Protein AF-A0A7C5Q406-F1 (afdb_monomer)

Mean predicted aligned error: 6.88 Å

Sequence (99 aa):
MSDPSPQRYRFFDQHPEIADFRADIIEGLSAAEPYISPKYFYDETGSLLFEDICNSEEYYPTRTEVGIIRDNIDDIADILGKDCLLIEPGSGDSYKVRL

pLDDT: mean 88.88, std 11.97, range [40.06, 98.25]

Foldseek 3Di:
DDDPDPPPDDDDDPVPPDDDQVVQQVVQCPDPHHDHDCVVCDDPVSLVVVVVLLVDPVNCPNVVVLVVCVVCVVVVDVVQDPPHDDDDDPCRVVPSVVD

Solvent-accessible surface area (backbone atoms only — not comparable to full-atom values): 6555 Å² total; per-residue (Å²): 138,82,81,78,76,73,82,89,69,81,90,80,84,82,73,72,82,76,84,52,66,68,60,54,48,53,54,24,62,68,39,98,71,65,49,75,71,72,81,73,50,59,47,78,67,39,42,54,50,47,54,52,45,45,67,38,86,85,41,44,65,56,56,50,51,54,47,55,46,67,77,41,43,66,64,51,46,67,72,61,46,83,93,59,88,84,83,69,88,84,51,83,88,47,63,79,80,73,111

Radius of gyration: 19.69 Å; Cα contacts (8 Å, |Δi|>4): 29; chains: 1; bounding box: 58×38×45 Å

Secondary structure (DSSP, 8-state):
---------------PPPP-HHHHHHHHHHSSS----GGGG-SHHHHHHHHHHHHSSS-HHHHHHHHHHHHHHHHHHHHH-TT-----TT-TT-TGGG-

Structure (mmCIF, N/CA/C/O backbone):
data_AF-A0A7C5Q406-F1
#
_entry.id   AF-A0A7C5Q406-F1
#
loop_
_atom_site.group_PDB
_atom_site.id
_atom_site.type_symbol
_atom_site.label_atom_id
_atom_site.label_alt_id
_atom_site.label_comp_id
_atom_site.label_asym_id
_atom_site.label_entity_id
_atom_site.label_seq_id
_atom_site.pdbx_PDB_ins_code
_atom_site.Cartn_x
_atom_site.Cartn_y
_atom_site.Cartn_z
_atom_site.occupancy
_atom_site.B_iso_or_equiv
_atom_site.auth_seq_id
_atom_site.auth_comp_id
_atom_site.auth_asym_id
_atom_site.auth_atom_id
_atom_site.pdbx_PDB_model_num
ATOM 1 N N . MET A 1 1 ? -38.716 19.785 8.107 1.00 40.06 1 MET A N 1
ATOM 2 C CA . MET A 1 1 ? -37.606 20.740 8.293 1.00 40.06 1 MET A CA 1
ATOM 3 C C . MET A 1 1 ? -36.329 19.924 8.337 1.00 40.06 1 MET A C 1
ATOM 5 O O . MET A 1 1 ? -36.023 19.349 9.368 1.00 4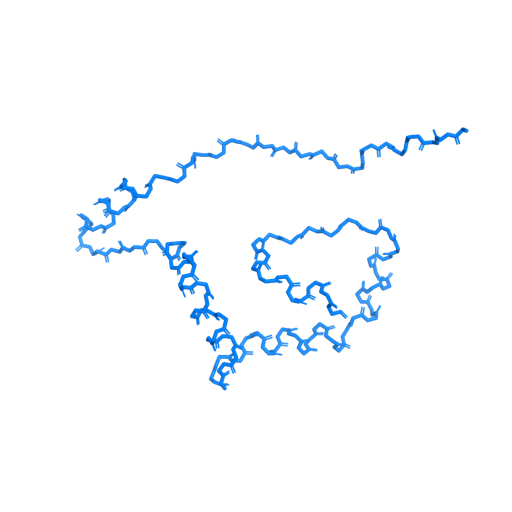0.06 1 MET A O 1
ATOM 9 N N . SER A 1 2 ? -35.689 19.745 7.186 1.00 47.00 2 SER A N 1
ATOM 10 C CA . SER A 1 2 ? -34.398 19.071 7.039 1.00 47.00 2 SER A CA 1
ATOM 11 C C . SER A 1 2 ? -33.320 20.145 7.079 1.00 47.00 2 SER A C 1
ATOM 13 O O . SER A 1 2 ? -33.278 20.989 6.186 1.00 47.00 2 SER A O 1
ATOM 15 N N . ASP A 1 3 ? -32.522 20.150 8.138 1.00 46.81 3 ASP A N 1
ATOM 16 C CA . ASP A 1 3 ? -31.330 20.985 8.249 1.00 46.81 3 ASP A CA 1
ATOM 17 C C . ASP A 1 3 ? -30.295 20.501 7.213 1.00 46.81 3 ASP A C 1
ATOM 19 O O . ASP A 1 3 ? -29.898 19.333 7.271 1.00 46.81 3 ASP A O 1
ATOM 23 N N . PRO A 1 4 ? -29.906 21.309 6.208 1.00 53.19 4 PRO A N 1
ATOM 24 C CA . PRO A 1 4 ? -28.832 20.943 5.306 1.00 53.19 4 PRO A CA 1
ATOM 25 C C . PRO A 1 4 ? -27.528 21.209 6.052 1.00 53.19 4 PRO A C 1
ATOM 27 O O . PRO A 1 4 ? -27.060 22.346 6.123 1.00 53.19 4 PRO A O 1
ATOM 30 N N . SER A 1 5 ? -26.945 20.164 6.636 1.00 60.91 5 SER A N 1
ATOM 31 C CA . SER A 1 5 ? -25.613 20.269 7.221 1.00 60.91 5 SER A CA 1
ATOM 32 C C . SER A 1 5 ? -24.651 20.880 6.184 1.00 60.91 5 SER A C 1
ATOM 34 O O . SER A 1 5 ? -24.620 20.438 5.030 1.00 60.91 5 SER A O 1
ATOM 36 N N . PRO A 1 6 ? -23.889 21.933 6.537 1.00 58.53 6 PRO A N 1
ATOM 37 C CA . PRO A 1 6 ? 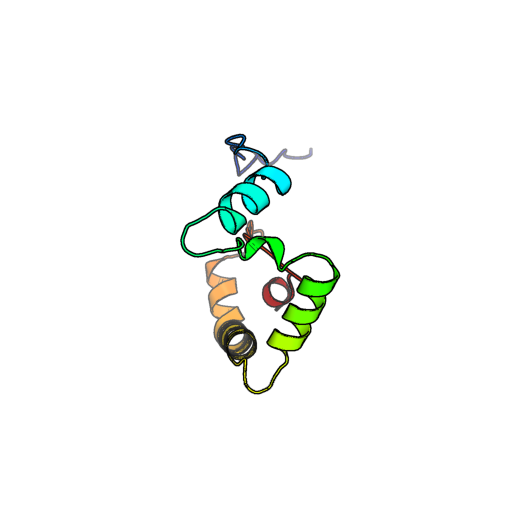-22.965 22.554 5.599 1.00 58.53 6 PRO A CA 1
ATOM 38 C C . PRO A 1 6 ? -21.905 21.529 5.187 1.00 58.53 6 PRO A C 1
ATOM 40 O O . PRO A 1 6 ? -21.421 20.769 6.029 1.00 58.53 6 PRO A O 1
ATOM 43 N N . GLN A 1 7 ? -21.541 21.506 3.900 1.00 64.62 7 GLN A N 1
ATOM 44 C CA . GLN A 1 7 ? -20.441 20.685 3.381 1.00 64.62 7 GLN A CA 1
ATOM 45 C C . GLN A 1 7 ? -19.186 20.921 4.239 1.00 64.62 7 GLN A C 1
ATOM 47 O O . GLN A 1 7 ? -18.545 21.966 4.153 1.00 64.62 7 GLN A O 1
ATOM 52 N N . ARG A 1 8 ? -18.861 19.952 5.107 1.00 75.06 8 ARG A N 1
ATOM 53 C CA . ARG A 1 8 ? -17.756 20.026 6.084 1.00 75.06 8 ARG A CA 1
ATOM 54 C C . ARG A 1 8 ? -16.369 19.880 5.455 1.00 75.06 8 ARG A C 1
ATOM 56 O O . ARG A 1 8 ? -15.371 20.027 6.149 1.00 75.06 8 ARG A O 1
ATOM 63 N N . TYR A 1 9 ? -16.300 19.585 4.164 1.00 77.19 9 TYR A N 1
ATOM 64 C CA . TYR A 1 9 ? -15.062 19.359 3.437 1.00 77.19 9 TYR A CA 1
ATOM 65 C C . TYR A 1 9 ? -15.149 19.980 2.046 1.00 77.19 9 TYR A C 1
ATOM 67 O O . TYR A 1 9 ? -16.220 20.066 1.443 1.00 77.19 9 TYR A O 1
ATOM 75 N N . ARG A 1 10 ? -13.995 20.404 1.530 1.00 83.56 10 ARG A N 1
ATOM 76 C CA . ARG A 1 10 ? -13.837 20.880 0.159 1.00 83.56 10 ARG A CA 1
ATOM 77 C C . ARG A 1 10 ? -12.789 20.014 -0.517 1.00 83.56 10 ARG A C 1
ATOM 79 O O . ARG A 1 10 ? -11.634 20.017 -0.107 1.00 83.56 10 ARG A O 1
ATOM 86 N N . PHE A 1 11 ? -13.209 19.267 -1.531 1.00 81.25 11 PHE A N 1
ATOM 87 C CA . PHE A 1 11 ? -12.294 18.504 -2.366 1.00 81.25 11 PHE A CA 1
ATOM 88 C C . PHE A 1 11 ? -11.649 19.444 -3.386 1.00 81.25 11 PHE A C 1
ATOM 90 O O . PHE A 1 11 ? -12.348 20.173 -4.095 1.00 81.25 11 PHE A O 1
ATOM 97 N N . PHE A 1 12 ? -10.321 19.456 -3.423 1.00 85.19 12 PHE A N 1
ATOM 98 C CA . PHE A 1 12 ? -9.546 20.192 -4.411 1.00 85.19 12 PHE A CA 1
ATOM 99 C C . PHE A 1 12 ? -8.864 19.181 -5.321 1.00 85.19 12 PHE A C 1
ATOM 101 O O . PHE A 1 12 ? -7.832 18.622 -4.961 1.00 85.19 12 PHE A O 1
ATOM 108 N N . ASP A 1 13 ? -9.449 18.955 -6.493 1.00 81.81 13 ASP A N 1
ATOM 109 C CA . ASP A 1 13 ? -8.796 18.170 -7.531 1.00 81.81 13 ASP A CA 1
ATOM 110 C C . ASP A 1 13 ? -7.747 19.039 -8.231 1.00 81.81 13 ASP A C 1
ATOM 112 O O . ASP A 1 13 ? -8.080 19.986 -8.952 1.00 81.81 13 ASP A O 1
ATOM 116 N N . GLN A 1 14 ? -6.470 18.747 -7.991 1.00 85.25 14 GLN A N 1
ATOM 117 C CA . GLN A 1 14 ? -5.366 19.461 -8.631 1.00 85.25 14 GLN A CA 1
ATOM 118 C C . GLN A 1 14 ? -5.144 19.041 -10.090 1.00 85.25 14 GLN A C 1
ATOM 120 O O . GLN A 1 14 ? -4.232 19.573 -10.715 1.00 85.25 14 GLN A O 1
ATOM 125 N N . HIS A 1 15 ? -5.980 18.146 -10.634 1.00 75.88 15 HIS A N 1
ATOM 126 C CA . HIS A 1 15 ? -5.859 17.601 -11.985 1.00 75.88 15 HIS A CA 1
ATOM 127 C C . HIS A 1 15 ? -4.424 17.129 -12.262 1.00 75.88 15 HIS A C 1
ATOM 129 O O . HIS A 1 15 ? -3.780 17.637 -13.185 1.00 75.88 15 HIS A O 1
ATOM 135 N N . PRO A 1 16 ? -3.881 16.210 -11.436 1.00 79.12 16 PRO A N 1
ATOM 136 C CA . PRO A 1 16 ? -2.566 15.651 -11.709 1.00 79.12 16 PRO A CA 1
ATOM 137 C C . PRO A 1 16 ? -2.565 15.019 -13.104 1.00 79.12 16 PRO A C 1
ATOM 139 O O . PRO A 1 16 ? -3.599 14.529 -13.569 1.00 79.12 16 PRO A O 1
ATOM 142 N N . GLU A 1 17 ? -1.412 15.030 -13.776 1.00 77.56 17 GLU A N 1
ATOM 143 C CA . GLU A 1 17 ? -1.296 14.340 -15.059 1.00 77.56 17 GLU A CA 1
ATOM 144 C C . GLU A 1 17 ? -1.713 12.876 -14.892 1.00 77.56 17 GLU A C 1
ATOM 146 O O . GLU A 1 17 ? -1.255 12.169 -13.989 1.00 77.56 17 GLU A O 1
ATOM 151 N N . ILE A 1 18 ? -2.634 12.439 -15.751 1.00 76.88 18 ILE A N 1
ATOM 152 C CA . ILE A 1 18 ? -3.069 11.048 -15.789 1.00 76.88 18 ILE A CA 1
ATOM 153 C C . ILE A 1 18 ? -1.849 10.222 -16.187 1.00 76.88 18 ILE A C 1
ATOM 155 O O . ILE A 1 18 ? -1.207 10.522 -17.191 1.00 76.88 18 ILE A O 1
ATOM 159 N N . ALA A 1 19 ? -1.535 9.194 -15.399 1.00 80.44 19 ALA A N 1
ATOM 160 C CA . ALA A 1 19 ? -0.396 8.329 -15.672 1.00 80.44 19 ALA A CA 1
ATOM 161 C C . ALA A 1 19 ? -0.470 7.763 -17.102 1.00 80.44 19 ALA A C 1
ATOM 163 O O . ALA A 1 19 ? -1.455 7.116 -17.466 1.00 80.44 19 ALA A O 1
ATOM 164 N N . ASP A 1 20 ? 0.582 7.977 -17.894 1.00 91.56 20 ASP A N 1
ATOM 165 C CA . ASP A 1 20 ? 0.737 7.370 -19.214 1.00 91.56 20 ASP A CA 1
ATOM 166 C C . ASP A 1 20 ? 1.614 6.124 -19.084 1.00 91.56 20 ASP A C 1
ATOM 168 O O . ASP A 1 20 ? 2.844 6.186 -19.100 1.00 91.56 20 ASP A O 1
ATOM 172 N N . PHE A 1 21 ? 0.959 4.967 -18.973 1.00 92.00 21 PHE A N 1
ATOM 173 C CA . PHE A 1 21 ? 1.640 3.677 -18.869 1.00 92.00 21 PHE A CA 1
ATOM 174 C C . PHE A 1 21 ? 2.661 3.462 -19.989 1.00 92.00 21 PHE A C 1
ATOM 176 O O . PHE A 1 21 ? 3.756 2.962 -19.745 1.00 92.00 21 PHE A O 1
ATOM 183 N N . ARG A 1 22 ? 2.336 3.846 -21.228 1.00 95.00 22 ARG A N 1
ATOM 184 C CA . ARG A 1 22 ? 3.230 3.609 -22.362 1.00 95.00 22 ARG A CA 1
ATOM 185 C C . ARG A 1 22 ? 4.465 4.496 -22.267 1.00 95.00 22 ARG A C 1
ATOM 187 O O . ARG A 1 22 ?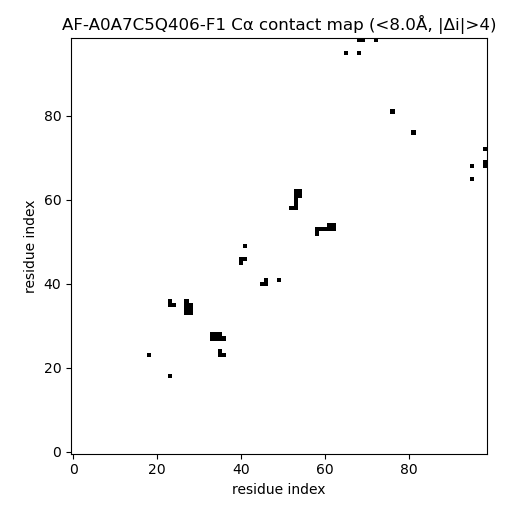 5.563 4.000 -22.518 1.00 95.00 22 ARG A O 1
ATOM 194 N N . ALA A 1 23 ? 4.288 5.777 -21.950 1.00 95.44 23 ALA A N 1
ATOM 195 C CA . ALA A 1 23 ? 5.405 6.700 -21.781 1.00 95.44 23 ALA A CA 1
ATOM 196 C C . ALA A 1 23 ? 6.319 6.251 -20.633 1.00 95.44 23 ALA A C 1
ATOM 198 O O . ALA A 1 23 ? 7.516 6.086 -20.860 1.00 95.44 23 ALA A O 1
ATOM 199 N N . ASP A 1 24 ? 5.745 5.933 -19.468 1.00 95.44 24 ASP A N 1
ATOM 200 C CA . ASP A 1 24 ? 6.489 5.489 -18.284 1.00 95.44 24 ASP A CA 1
ATOM 201 C C . ASP A 1 24 ? 7.309 4.216 -18.555 1.00 95.44 24 ASP A C 1
ATOM 203 O O . ASP A 1 24 ? 8.454 4.099 -18.118 1.00 95.44 24 ASP A O 1
ATOM 207 N N . ILE A 1 25 ? 6.741 3.248 -19.286 1.00 96.62 25 ILE A N 1
ATOM 208 C CA . ILE A 1 25 ? 7.440 2.004 -19.637 1.00 96.62 25 ILE A CA 1
ATOM 209 C C . ILE A 1 25 ? 8.554 2.258 -20.654 1.00 96.62 25 ILE A C 1
ATOM 211 O O . ILE A 1 25 ? 9.641 1.700 -20.515 1.00 96.62 25 ILE A O 1
ATOM 215 N N . ILE A 1 26 ? 8.317 3.092 -21.672 1.00 97.62 26 ILE A N 1
ATOM 216 C CA . ILE A 1 26 ? 9.360 3.439 -22.646 1.00 97.62 26 ILE A CA 1
ATOM 217 C C . ILE A 1 26 ? 10.514 4.155 -21.944 1.00 97.62 26 ILE A C 1
ATOM 219 O O . ILE A 1 26 ? 11.665 3.797 -22.181 1.00 97.62 26 ILE A O 1
ATOM 223 N N . GLU A 1 27 ? 10.219 5.127 -21.082 1.00 96.81 27 GLU A N 1
ATOM 224 C CA . GLU A 1 27 ? 11.219 5.856 -20.301 1.00 96.81 27 GLU A CA 1
ATOM 225 C C . GLU A 1 27 ? 12.025 4.905 -19.409 1.00 96.81 27 GLU A C 1
ATOM 227 O O . GLU A 1 27 ? 13.250 4.840 -19.527 1.00 96.81 27 GLU A O 1
ATOM 232 N N . GLY A 1 28 ? 11.339 4.109 -18.582 1.00 97.38 28 GLY A N 1
ATOM 233 C CA . GLY A 1 28 ? 11.976 3.216 -17.618 1.00 97.38 28 GLY A CA 1
ATOM 234 C C . GLY A 1 28 ? 12.829 2.124 -18.261 1.00 97.38 28 GLY A C 1
ATOM 235 O O . GLY A 1 28 ? 13.928 1.842 -17.789 1.00 97.38 28 GLY A O 1
ATOM 236 N N . LEU A 1 29 ? 12.380 1.545 -19.379 1.00 98.06 29 LEU A N 1
ATOM 237 C CA . LEU A 1 29 ? 13.142 0.517 -20.098 1.00 98.06 29 LEU A CA 1
ATOM 238 C C . LEU A 1 29 ? 14.257 1.088 -20.988 1.00 98.06 29 LEU A C 1
ATOM 240 O O . LEU A 1 29 ? 15.146 0.338 -21.390 1.00 98.06 29 LEU A O 1
ATOM 244 N N . SER A 1 30 ? 14.226 2.389 -21.294 1.00 98.12 30 SER A N 1
ATOM 245 C CA . SER A 1 30 ? 15.276 3.073 -22.066 1.00 98.12 30 SER A CA 1
ATOM 246 C C . SER A 1 30 ? 16.372 3.691 -21.188 1.00 98.12 30 SER A C 1
ATOM 248 O O . SER A 1 30 ? 17.353 4.216 -21.719 1.00 98.12 30 SER A O 1
ATOM 250 N N . ALA A 1 31 ? 16.220 3.661 -19.862 1.00 98.19 31 ALA A N 1
ATOM 251 C CA . ALA A 1 31 ? 17.205 4.178 -18.922 1.00 98.19 31 ALA A CA 1
ATOM 252 C C . ALA A 1 31 ? 18.511 3.359 -18.938 1.00 98.19 31 ALA A C 1
ATOM 254 O O . ALA A 1 31 ? 18.532 2.181 -19.291 1.00 98.19 31 ALA A O 1
ATOM 255 N N . ALA A 1 32 ? 19.617 3.985 -18.515 1.00 98.25 32 ALA A N 1
ATOM 256 C CA . ALA A 1 32 ? 20.914 3.307 -18.406 1.00 98.25 32 ALA A CA 1
ATOM 257 C C . ALA A 1 32 ? 20.871 2.110 -17.435 1.00 98.25 32 ALA A C 1
ATOM 259 O O . ALA A 1 32 ? 21.546 1.108 -17.662 1.00 98.25 32 ALA A O 1
ATOM 260 N N . GLU A 1 33 ? 20.050 2.215 -16.388 1.00 98.06 33 GLU A N 1
ATOM 261 C CA . GLU A 1 33 ? 19.656 1.116 -15.509 1.00 98.06 33 GLU A CA 1
ATOM 262 C C . GLU A 1 33 ? 18.130 0.949 -15.611 1.00 98.06 33 GLU A C 1
ATOM 264 O O . GLU A 1 33 ? 17.398 1.822 -15.137 1.00 98.06 33 GLU A O 1
ATOM 269 N N . PRO A 1 34 ? 17.632 -0.105 -16.286 1.00 97.88 34 PRO A N 1
ATOM 270 C CA . PRO A 1 34 ? 16.204 -0.264 -16.541 1.00 97.88 34 PRO A CA 1
ATOM 271 C C . PRO A 1 34 ? 15.371 -0.404 -15.265 1.00 97.88 34 PRO A C 1
ATOM 273 O O . PRO A 1 34 ? 15.731 -1.156 -14.359 1.00 97.88 34 PRO A O 1
ATOM 276 N N . TYR A 1 35 ? 14.213 0.256 -15.227 1.00 97.56 35 TYR A N 1
ATOM 277 C CA . TYR A 1 35 ? 13.279 0.186 -14.102 1.00 97.56 35 TYR A CA 1
ATOM 278 C C . TYR A 1 35 ? 11.815 0.219 -14.555 1.00 97.56 35 TYR A C 1
ATOM 280 O O . TYR A 1 35 ? 11.492 0.599 -15.679 1.00 97.56 35 TYR A O 1
ATOM 288 N N . ILE A 1 36 ? 10.914 -0.162 -13.646 1.00 96.62 36 ILE A N 1
ATOM 289 C CA . ILE A 1 36 ? 9.462 -0.013 -13.791 1.00 96.62 36 ILE A CA 1
ATOM 290 C C . ILE A 1 36 ? 8.918 0.561 -12.481 1.00 96.62 36 ILE A C 1
ATOM 292 O O . ILE A 1 36 ? 9.323 0.140 -11.397 1.00 96.62 36 ILE A O 1
ATOM 296 N N . SER A 1 37 ? 8.004 1.532 -12.567 1.00 94.56 37 SER A N 1
ATOM 297 C CA . SER A 1 37 ? 7.342 2.083 -11.380 1.00 94.56 37 SER A CA 1
ATOM 298 C C . SER A 1 37 ? 6.514 1.001 -10.665 1.00 94.56 37 SER A C 1
ATOM 300 O O . SER A 1 37 ? 5.699 0.345 -11.318 1.00 94.56 37 SER A O 1
ATOM 302 N N . PRO A 1 38 ? 6.629 0.844 -9.332 1.00 94.75 38 PRO A N 1
ATOM 303 C CA . PRO A 1 38 ? 5.909 -0.193 -8.591 1.00 94.75 38 PRO A CA 1
ATOM 304 C C . PRO A 1 38 ? 4.389 0.006 -8.587 1.00 94.75 38 PRO A C 1
ATOM 306 O O . PRO A 1 38 ? 3.657 -0.931 -8.289 1.00 94.75 38 PRO A O 1
ATOM 309 N N . LYS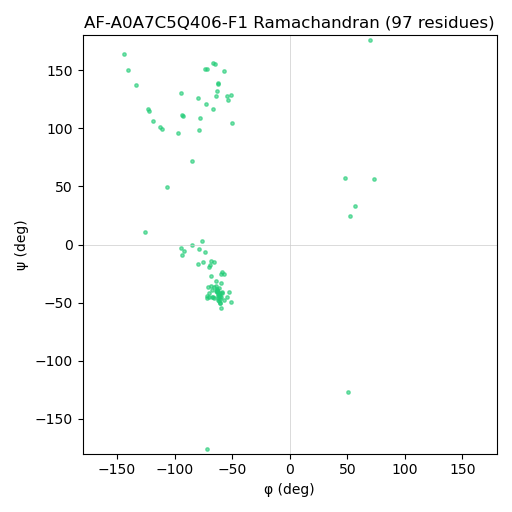 A 1 39 ? 3.884 1.193 -8.961 1.00 91.38 39 LYS A N 1
ATOM 310 C CA . LYS A 1 39 ? 2.439 1.431 -9.122 1.00 91.38 39 LYS A CA 1
ATOM 311 C C . LYS A 1 39 ? 1.804 0.487 -10.154 1.00 91.38 39 LYS A C 1
ATOM 313 O O . LYS A 1 39 ? 0.612 0.223 -10.077 1.00 91.38 39 LYS A O 1
ATOM 318 N N . TYR A 1 40 ? 2.603 -0.044 -11.083 1.00 93.50 40 TYR A N 1
ATOM 319 C CA . TYR A 1 40 ? 2.164 -1.005 -12.094 1.00 93.50 40 TYR A CA 1
ATOM 320 C C . TYR A 1 40 ? 2.170 -2.462 -11.620 1.00 93.50 40 TYR A C 1
ATOM 322 O O . TYR A 1 40 ? 1.778 -3.336 -12.384 1.00 93.50 40 TYR A O 1
ATOM 330 N N . PHE A 1 41 ? 2.570 -2.738 -10.375 1.00 94.25 41 PHE A N 1
ATOM 331 C CA . PHE A 1 41 ? 2.416 -4.068 -9.784 1.00 94.25 41 PHE A CA 1
ATOM 332 C C . PHE A 1 41 ? 0.979 -4.374 -9.365 1.00 94.25 41 PHE A C 1
ATOM 334 O O . PHE A 1 41 ? 0.682 -5.529 -9.115 1.00 94.25 41 PHE A O 1
ATOM 341 N N . TYR A 1 42 ? 0.096 -3.378 -9.282 1.00 92.69 42 TYR A N 1
ATOM 342 C CA . TYR A 1 42 ? -1.240 -3.525 -8.697 1.00 92.69 42 TYR A CA 1
ATOM 343 C C . TYR A 1 42 ? -2.344 -3.537 -9.762 1.00 92.69 42 TYR A C 1
ATOM 345 O O . TYR A 1 42 ? -3.330 -2.809 -9.661 1.00 92.69 42 TYR A O 1
ATOM 353 N N . ASP A 1 43 ? -2.177 -4.353 -10.807 1.00 92.88 43 ASP A N 1
ATOM 354 C CA . ASP A 1 43 ? -3.329 -4.771 -11.611 1.00 92.88 43 ASP A CA 1
ATOM 355 C C . ASP A 1 43 ? -4.195 -5.770 -10.815 1.00 92.88 43 ASP A C 1
ATOM 357 O O . ASP A 1 43 ? -3.939 -6.029 -9.637 1.00 92.88 43 ASP A O 1
ATOM 361 N N . GLU A 1 44 ? -5.248 -6.325 -11.418 1.00 94.50 44 GLU A N 1
ATOM 362 C CA . GLU A 1 44 ? -6.116 -7.295 -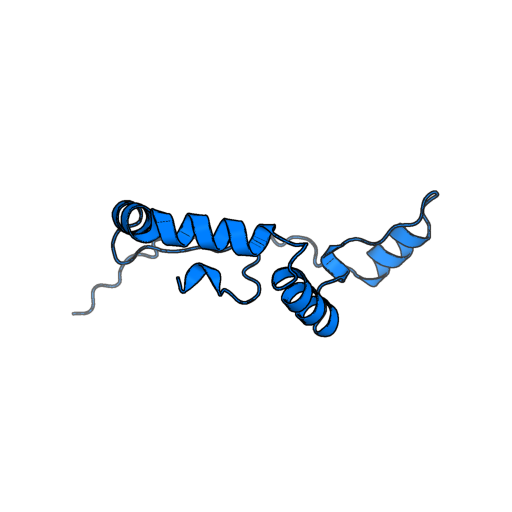10.732 1.00 94.50 44 GLU A CA 1
ATOM 363 C C . GLU A 1 44 ? -5.319 -8.480 -10.161 1.00 94.50 44 GLU A C 1
ATOM 365 O O . GLU A 1 44 ? -5.488 -8.850 -9.001 1.00 94.50 44 GLU A O 1
ATOM 370 N N . THR A 1 45 ? -4.400 -9.0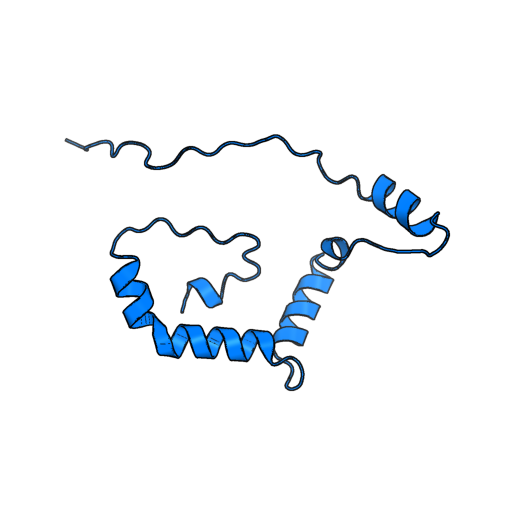43 -10.949 1.00 97.00 45 THR A N 1
ATOM 371 C CA . THR A 1 45 ? -3.622 -10.219 -10.537 1.00 97.00 45 THR A CA 1
ATOM 372 C C . THR A 1 45 ? -2.597 -9.857 -9.472 1.00 97.00 45 THR A C 1
ATOM 374 O O . THR A 1 45 ? -2.466 -10.548 -8.465 1.00 97.00 45 THR A O 1
ATOM 377 N N . GLY A 1 46 ? -1.865 -8.768 -9.673 1.00 96.12 46 GLY A N 1
ATOM 378 C CA . GLY A 1 46 ? -0.853 -8.315 -8.737 1.00 96.12 46 GLY A CA 1
ATOM 379 C C . GLY A 1 46 ? -1.431 -7.818 -7.413 1.00 96.12 46 GLY A C 1
ATOM 380 O O . GLY A 1 46 ? -0.790 -7.983 -6.378 1.00 96.12 46 GLY A O 1
ATOM 381 N N . SER A 1 47 ? -2.670 -7.319 -7.409 1.00 94.50 47 SER A N 1
ATOM 382 C CA . SER A 1 47 ? -3.390 -7.006 -6.169 1.00 94.50 47 SER A CA 1
ATOM 383 C C . SER A 1 47 ? -3.704 -8.270 -5.365 1.00 94.50 47 SER A C 1
ATOM 385 O O . SER A 1 47 ? -3.418 -8.306 -4.172 1.00 94.50 47 SER A O 1
ATOM 387 N N . LEU A 1 48 ? -4.190 -9.336 -6.014 1.00 95.44 48 LEU A N 1
ATOM 388 C CA . LEU A 1 48 ? -4.416 -10.632 -5.355 1.00 95.44 48 LEU A CA 1
ATOM 389 C C . LEU A 1 48 ? -3.110 -11.237 -4.821 1.00 95.44 48 LEU A C 1
ATOM 391 O O . LEU A 1 48 ? -3.056 -11.725 -3.697 1.00 95.44 48 LEU A O 1
ATOM 395 N N . LEU A 1 49 ? -2.021 -11.142 -5.591 1.00 97.31 49 LEU A N 1
ATOM 396 C CA . LEU A 1 49 ? -0.700 -11.573 -5.126 1.00 97.31 49 LEU A CA 1
ATOM 397 C C . LEU A 1 49 ? -0.239 -10.780 -3.898 1.00 97.31 49 LEU A C 1
ATOM 399 O O . LEU A 1 49 ? 0.385 -11.343 -3.001 1.00 97.31 49 LEU A O 1
ATOM 403 N N . PHE A 1 50 ? -0.533 -9.481 -3.838 1.00 95.62 50 PHE A N 1
ATOM 404 C CA . PHE A 1 50 ? -0.210 -8.665 -2.673 1.00 95.62 50 PHE A CA 1
ATOM 405 C C . PHE A 1 50 ? -1.049 -9.039 -1.442 1.00 95.62 50 PHE A C 1
ATOM 407 O O . PHE A 1 50 ? -0.514 -9.047 -0.331 1.00 95.62 50 PHE A O 1
ATOM 414 N N . GLU A 1 51 ? -2.320 -9.408 -1.617 1.00 94.12 51 GLU A N 1
ATOM 415 C CA . GLU A 1 51 ? -3.142 -9.971 -0.536 1.00 94.12 51 GLU A CA 1
ATOM 416 C C . GLU A 1 51 ? -2.548 -11.284 -0.005 1.00 94.12 51 GLU A C 1
ATOM 418 O O . GLU A 1 51 ? -2.422 -11.463 1.209 1.00 94.12 51 GLU A O 1
ATOM 423 N N . ASP A 1 52 ? -2.097 -12.177 -0.887 1.00 96.56 52 ASP A N 1
ATOM 424 C CA . ASP A 1 52 ? -1.417 -13.412 -0.485 1.00 96.56 52 ASP A CA 1
ATOM 425 C C . ASP A 1 52 ? -0.107 -13.120 0.265 1.00 96.56 52 ASP A C 1
ATOM 427 O O . ASP A 1 52 ? 0.163 -13.723 1.309 1.00 96.56 52 ASP A O 1
ATOM 431 N N . ILE A 1 53 ? 0.685 -12.145 -0.207 1.00 97.12 53 ILE A N 1
ATOM 432 C CA . ILE A 1 53 ? 1.896 -11.678 0.486 1.00 97.12 53 ILE A CA 1
ATOM 433 C C . ILE A 1 53 ? 1.542 -11.203 1.896 1.00 97.12 53 ILE A C 1
ATOM 435 O O . ILE A 1 53 ? 2.186 -11.640 2.848 1.00 97.12 53 ILE A O 1
ATOM 439 N N . CYS A 1 54 ? 0.502 -10.380 2.055 1.00 95.56 54 CYS A N 1
ATOM 440 C CA . CYS A 1 54 ? 0.044 -9.872 3.351 1.00 95.56 54 CYS A CA 1
ATOM 441 C C . CYS A 1 54 ? -0.318 -10.974 4.362 1.00 95.56 54 CYS A C 1
ATOM 443 O O . CYS A 1 54 ? -0.249 -10.736 5.570 1.00 95.56 54 CYS A O 1
ATOM 445 N N . ASN A 1 55 ? -0.696 -12.160 3.878 1.00 94.81 55 ASN A N 1
ATOM 446 C CA . ASN A 1 55 ? -1.062 -13.313 4.699 1.00 94.81 55 ASN A CA 1
ATOM 447 C C . ASN A 1 55 ? 0.104 -14.279 4.974 1.00 94.81 55 ASN A C 1
ATOM 449 O O . ASN A 1 55 ? -0.046 -15.187 5.796 1.00 94.81 55 ASN A O 1
ATOM 453 N N . SER A 1 56 ? 1.256 -14.100 4.322 1.00 97.62 56 SER A N 1
ATOM 454 C CA . SER A 1 56 ? 2.437 -14.942 4.545 1.00 97.62 56 SER A CA 1
ATOM 455 C C . SER A 1 56 ? 3.010 -14.792 5.963 1.00 97.62 56 SER A C 1
ATOM 457 O O . SER A 1 56 ? 2.835 -13.777 6.650 1.00 97.62 56 SER A O 1
ATOM 459 N N . GLU A 1 57 ? 3.714 -15.823 6.437 1.00 97.06 57 GLU A N 1
ATOM 460 C CA . GLU A 1 57 ? 4.311 -15.801 7.775 1.00 97.06 57 GLU A CA 1
ATOM 461 C C . GLU A 1 57 ? 5.443 -14.766 7.856 1.00 97.06 57 GLU A C 1
ATOM 463 O O . GLU A 1 57 ? 5.550 -14.029 8.846 1.00 97.06 57 GLU A O 1
ATOM 468 N N . GLU A 1 58 ? 6.231 -14.674 6.784 1.00 97.94 58 GLU A N 1
ATOM 469 C CA . GLU A 1 58 ? 7.405 -13.823 6.628 1.00 97.94 58 GLU A CA 1
ATOM 470 C C . GLU A 1 58 ? 7.047 -12.336 6.505 1.00 97.94 58 GLU A C 1
ATOM 472 O O . GLU A 1 58 ? 7.758 -11.481 7.044 1.00 97.94 58 GLU A O 1
ATOM 477 N N . TYR A 1 59 ? 5.934 -12.007 5.839 1.00 97.81 59 TYR A N 1
ATOM 478 C CA . TYR A 1 59 ? 5.477 -10.627 5.670 1.00 97.81 59 TYR A CA 1
ATOM 479 C C . TYR A 1 59 ? 4.645 -10.163 6.872 1.00 97.81 59 TYR A C 1
ATOM 481 O O . TYR A 1 59 ? 3.435 -9.953 6.823 1.00 97.81 59 TYR A O 1
ATOM 489 N N . TYR A 1 60 ? 5.326 -9.952 7.994 1.00 97.75 60 TYR A N 1
ATOM 490 C CA . TYR A 1 60 ? 4.704 -9.460 9.223 1.00 97.75 60 TYR A CA 1
ATOM 491 C C . TYR A 1 60 ? 3.997 -8.081 9.163 1.00 97.75 60 TYR A C 1
ATOM 493 O O . TYR A 1 60 ? 3.119 -7.895 10.010 1.00 97.75 60 TYR A O 1
ATOM 501 N N . PRO A 1 61 ? 4.318 -7.112 8.265 1.00 97.56 61 PRO A N 1
ATOM 502 C CA . PRO A 1 61 ? 3.808 -5.741 8.374 1.00 97.56 61 PRO A CA 1
ATOM 503 C C . PRO A 1 61 ? 2.290 -5.629 8.539 1.00 97.56 61 PRO A C 1
ATOM 505 O O . PRO A 1 61 ? 1.831 -4.991 9.486 1.00 97.56 61 PRO A O 1
ATOM 508 N N . THR A 1 62 ? 1.517 -6.310 7.690 1.00 95.31 62 THR A N 1
ATOM 509 C CA . THR A 1 62 ? 0.047 -6.254 7.723 1.00 95.31 62 THR A CA 1
ATOM 510 C C . THR A 1 62 ? -0.504 -6.794 9.041 1.00 95.31 62 THR A C 1
ATOM 512 O O . THR A 1 62 ? -1.345 -6.163 9.680 1.00 95.31 62 THR A O 1
ATOM 515 N N . ARG A 1 63 ? 0.021 -7.931 9.515 1.00 96.06 63 ARG A N 1
ATOM 516 C CA . ARG A 1 63 ? -0.383 -8.537 10.792 1.00 96.06 63 ARG A CA 1
ATOM 517 C C . ARG A 1 63 ? -0.033 -7.650 11.988 1.00 96.06 63 ARG A C 1
ATOM 519 O O . ARG A 1 63 ? -0.823 -7.557 12.925 1.00 96.06 63 ARG A O 1
ATOM 526 N N . THR A 1 64 ? 1.133 -7.009 11.968 1.00 97.62 64 THR A N 1
ATOM 527 C CA . THR A 1 64 ? 1.563 -6.102 13.039 1.00 97.62 64 THR A CA 1
ATOM 528 C C . THR A 1 64 ? 0.710 -4.841 13.088 1.00 97.62 64 THR A C 1
ATOM 530 O O . THR A 1 64 ? 0.270 -4.467 14.170 1.00 97.62 64 THR A O 1
ATOM 533 N N . GLU A 1 65 ? 0.425 -4.217 11.944 1.00 96.38 65 GLU A N 1
ATOM 534 C CA . GLU A 1 65 ? -0.448 -3.042 11.877 1.00 96.38 65 GLU A CA 1
ATOM 535 C C . GLU A 1 65 ? -1.860 -3.365 12.385 1.00 96.38 65 GLU A C 1
ATOM 537 O O . GLU A 1 65 ? -2.385 -2.651 13.237 1.00 96.38 65 GLU A O 1
ATOM 542 N N . VAL A 1 66 ? -2.442 -4.486 11.942 1.00 95.75 66 VAL A N 1
ATOM 543 C CA . VAL A 1 66 ? -3.745 -4.967 12.431 1.00 95.7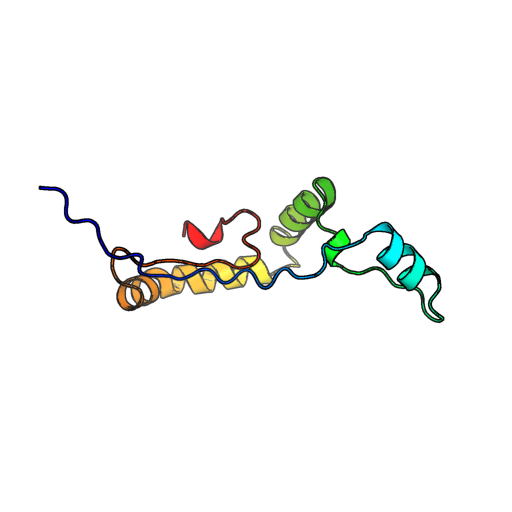5 66 VAL A CA 1
ATOM 544 C C . VAL A 1 66 ? -3.728 -5.202 13.943 1.00 95.75 66 VAL A C 1
ATOM 546 O O . VAL A 1 66 ? -4.698 -4.863 14.616 1.00 95.75 66 VAL A O 1
ATOM 549 N N . GLY A 1 67 ? -2.643 -5.763 14.488 1.00 97.31 67 GLY A N 1
ATOM 550 C CA . GLY A 1 67 ? -2.472 -5.939 15.932 1.00 97.31 67 GLY A CA 1
ATOM 551 C C . GLY A 1 67 ? -2.493 -4.607 16.681 1.00 97.31 67 GLY A C 1
ATOM 552 O O . GLY A 1 67 ? -3.287 -4.436 17.597 1.00 97.31 67 GLY A O 1
ATOM 553 N N . ILE A 1 68 ? -1.700 -3.631 16.228 1.00 97.44 68 ILE A N 1
ATOM 554 C CA . ILE A 1 68 ? -1.651 -2.292 16.830 1.00 97.44 68 ILE A CA 1
ATOM 555 C C . ILE A 1 68 ? -3.025 -1.618 16.783 1.00 97.44 68 ILE A C 1
ATOM 557 O O . ILE A 1 68 ? -3.457 -1.062 17.789 1.00 97.44 68 ILE A O 1
ATOM 561 N N . ILE A 1 69 ? -3.725 -1.676 15.645 1.00 95.81 69 ILE A N 1
ATOM 562 C CA . ILE A 1 69 ? -5.062 -1.083 15.515 1.00 95.81 69 ILE A CA 1
ATOM 563 C C . ILE A 1 69 ? -6.019 -1.727 16.517 1.00 95.81 69 ILE A C 1
ATOM 565 O O . ILE A 1 69 ? -6.665 -1.012 17.273 1.00 95.81 69 ILE A O 1
ATOM 569 N N . ARG A 1 70 ? -6.074 -3.063 16.574 1.00 96.25 70 ARG A N 1
ATOM 570 C CA . ARG A 1 70 ? -6.967 -3.787 17.493 1.00 96.25 70 ARG A CA 1
ATOM 571 C C . ARG A 1 70 ? -6.688 -3.472 18.955 1.00 96.25 70 ARG A C 1
ATOM 573 O O . ARG A 1 70 ? -7.630 -3.279 19.713 1.00 96.25 70 ARG A O 1
ATOM 580 N N . ASP A 1 71 ? -5.418 -3.395 19.331 1.00 98.00 71 ASP A N 1
ATOM 581 C CA . ASP A 1 71 ? -5.018 -3.139 20.714 1.00 98.00 71 ASP A CA 1
ATOM 582 C C . ASP A 1 71 ? -5.345 -1.705 21.170 1.00 98.00 71 ASP A C 1
ATOM 584 O O . ASP A 1 71 ? -5.376 -1.447 22.370 1.00 98.00 71 ASP A O 1
ATOM 588 N N . ASN A 1 72 ? -5.593 -0.777 20.235 1.00 97.25 72 ASN A N 1
ATOM 589 C CA . ASN A 1 72 ? -5.811 0.647 20.517 1.00 97.25 72 ASN A CA 1
ATOM 590 C C . ASN A 1 72 ? -7.134 1.188 19.936 1.00 97.25 72 ASN A C 1
ATOM 592 O O . ASN A 1 72 ? -7.329 2.403 19.907 1.00 97.25 72 ASN A O 1
ATOM 596 N N . ILE A 1 73 ? -8.036 0.330 19.440 1.00 95.06 73 ILE A N 1
ATOM 597 C CA . ILE A 1 73 ? -9.196 0.779 18.649 1.00 95.06 73 ILE A CA 1
ATOM 598 C C . ILE A 1 73 ? -10.164 1.643 19.461 1.00 95.06 73 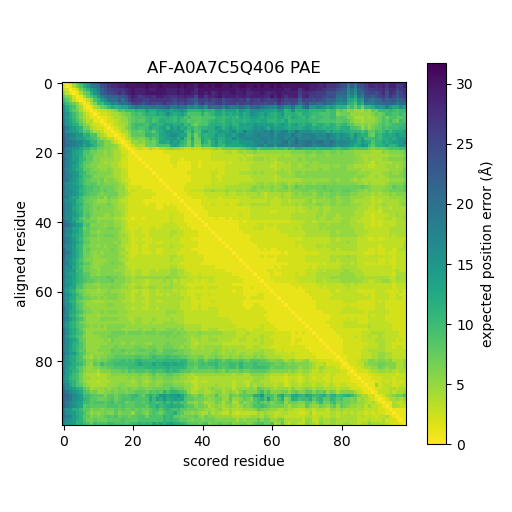ILE A C 1
ATOM 600 O O . ILE A 1 73 ? -10.692 2.619 18.934 1.00 95.06 73 ILE A O 1
ATOM 604 N N . ASP A 1 74 ? -10.342 1.335 20.747 1.00 95.12 74 ASP A N 1
ATOM 605 C CA . ASP A 1 74 ? -11.215 2.099 21.639 1.00 95.12 74 ASP A CA 1
ATOM 606 C C . ASP A 1 74 ? -10.672 3.521 21.861 1.00 95.12 74 ASP A C 1
ATOM 608 O O . ASP A 1 74 ? -11.401 4.496 21.680 1.00 95.12 74 ASP A O 1
ATOM 612 N N . ASP A 1 75 ? -9.370 3.657 22.136 1.00 96.88 75 ASP A N 1
ATOM 613 C CA . ASP A 1 75 ? -8.711 4.959 22.302 1.00 96.88 75 ASP A CA 1
ATOM 614 C C . ASP A 1 75 ? -8.761 5.783 21.004 1.00 96.88 75 ASP A C 1
ATOM 616 O O . ASP A 1 75 ? -9.006 6.993 21.020 1.00 96.88 75 ASP A O 1
ATOM 620 N N . ILE A 1 76 ? -8.555 5.128 19.856 1.00 94.12 76 ILE A N 1
ATOM 621 C CA . ILE A 1 76 ? -8.669 5.760 18.537 1.00 94.12 76 ILE A CA 1
ATOM 622 C C . ILE A 1 76 ? -10.105 6.251 18.315 1.00 94.12 76 ILE A C 1
ATOM 624 O O . ILE A 1 76 ? -10.303 7.400 17.913 1.00 94.12 76 ILE A O 1
ATOM 628 N N . ALA A 1 77 ? -11.108 5.415 18.592 1.00 92.25 77 ALA A N 1
ATOM 629 C CA . ALA A 1 77 ? -12.517 5.752 18.419 1.00 92.25 77 ALA A CA 1
ATOM 630 C C . ALA A 1 77 ? -12.950 6.915 19.325 1.00 92.25 77 ALA A C 1
ATOM 632 O O . ALA A 1 77 ? -13.666 7.812 18.868 1.00 92.25 77 ALA A O 1
ATOM 633 N N . ASP A 1 78 ? -12.473 6.948 20.570 1.00 94.75 78 ASP A N 1
ATOM 634 C CA . ASP A 1 78 ? -12.739 8.033 21.516 1.00 94.75 78 ASP A CA 1
ATOM 635 C C . ASP A 1 78 ? -12.160 9.373 21.037 1.00 94.75 78 ASP A C 1
ATOM 637 O O . ASP A 1 78 ? -12.809 10.415 21.171 1.00 94.75 78 ASP A O 1
ATOM 641 N N . ILE A 1 79 ? -10.972 9.359 20.421 1.00 94.88 79 ILE A N 1
ATOM 642 C CA . ILE A 1 79 ? -10.344 10.558 19.845 1.00 94.88 79 ILE A CA 1
ATOM 643 C C . ILE A 1 79 ? -11.070 11.019 18.575 1.00 94.88 79 ILE A C 1
ATOM 645 O O . ILE A 1 79 ? -11.288 12.220 18.393 1.00 94.88 79 ILE A O 1
ATOM 649 N N . LEU A 1 80 ? -11.425 10.089 17.682 1.00 92.38 80 LEU A N 1
ATOM 650 C CA . LEU A 1 80 ? -12.114 10.402 16.424 1.00 92.38 80 LEU A CA 1
ATOM 651 C C . LEU A 1 80 ? -13.523 10.953 16.667 1.00 92.38 80 LEU A C 1
ATOM 653 O O . LEU A 1 80 ? -13.978 11.848 15.948 1.00 92.38 80 LEU A O 1
ATOM 657 N N . GLY A 1 81 ? -14.203 10.427 17.686 1.00 90.81 81 GLY A N 1
ATOM 658 C CA . GLY A 1 81 ? -15.581 10.757 18.001 1.00 90.81 81 GLY A CA 1
ATOM 659 C C . GLY A 1 81 ? -16.585 10.216 16.977 1.00 90.81 81 GLY A C 1
ATOM 660 O O . GLY A 1 81 ? -16.254 9.623 15.948 1.00 90.81 81 GLY A O 1
ATOM 661 N N . LYS A 1 82 ? -17.871 10.422 17.276 1.00 88.44 82 LYS A N 1
ATOM 662 C CA . LYS A 1 82 ? -18.976 9.983 16.411 1.00 88.44 82 LYS A CA 1
ATOM 663 C C . LYS A 1 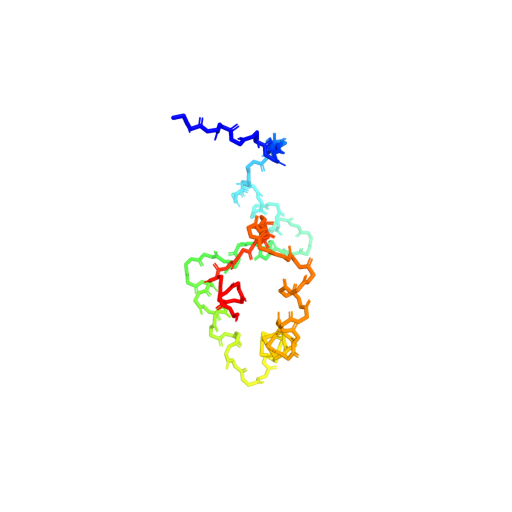82 ? -19.102 10.863 15.168 1.00 88.44 82 LYS A C 1
ATOM 665 O O . LYS A 1 82 ? -18.800 12.055 15.210 1.00 88.44 82 LYS A O 1
ATOM 670 N N . ASP A 1 83 ? -19.607 10.265 14.089 1.00 86.06 83 ASP A N 1
ATOM 671 C CA . ASP A 1 83 ? -19.867 10.928 12.802 1.00 86.06 83 ASP A CA 1
ATOM 672 C C . ASP A 1 83 ? -18.622 11.609 12.200 1.00 86.06 83 ASP A C 1
ATOM 674 O O . ASP A 1 83 ? -18.710 12.662 11.554 1.00 86.06 83 ASP A O 1
ATOM 678 N N . CYS A 1 84 ? -17.445 11.019 12.436 1.00 87.69 84 CYS A N 1
ATOM 679 C CA . CYS A 1 84 ? -16.196 11.492 11.859 1.00 87.69 84 CYS A CA 1
ATOM 680 C C . CYS A 1 84 ? -16.124 11.186 10.352 1.00 87.69 84 CYS A C 1
ATOM 682 O O . CYS A 1 84 ? -16.714 10.228 9.848 1.00 87.69 84 CYS A O 1
ATOM 684 N N . LEU A 1 85 ? -15.391 12.028 9.621 1.00 88.19 85 LEU A N 1
ATOM 685 C CA . LEU A 1 85 ? -15.039 11.775 8.227 1.00 88.19 85 LEU A CA 1
ATOM 686 C C . LEU A 1 85 ? -13.681 11.072 8.195 1.00 88.19 85 LEU A C 1
ATOM 688 O O . LEU A 1 85 ? -12.665 11.700 8.490 1.00 88.19 85 LEU A O 1
ATOM 692 N N . LEU A 1 86 ? -13.673 9.798 7.810 1.00 87.44 86 LEU A N 1
ATOM 693 C CA . LEU A 1 86 ? -12.452 9.018 7.632 1.00 87.44 86 LEU A CA 1
ATOM 694 C C . LEU A 1 86 ? -11.998 9.062 6.167 1.00 87.44 86 LEU A C 1
ATOM 696 O O . LEU A 1 86 ? -12.797 8.836 5.260 1.00 87.44 86 LEU A O 1
ATOM 700 N N . ILE A 1 87 ? -10.719 9.362 5.939 1.00 88.38 87 ILE A N 1
ATOM 701 C CA . ILE A 1 87 ? -10.107 9.414 4.606 1.00 88.38 87 ILE A CA 1
ATOM 702 C C . ILE A 1 87 ? -8.923 8.445 4.590 1.00 88.38 87 ILE A C 1
ATOM 704 O O . ILE A 1 87 ? -7.957 8.651 5.319 1.00 88.38 87 ILE A O 1
ATOM 708 N N . GLU A 1 88 ? -8.994 7.413 3.747 1.00 88.00 88 GLU A N 1
ATOM 709 C CA . GLU A 1 88 ? -7.951 6.392 3.589 1.00 88.00 88 GLU A CA 1
ATOM 710 C C . GLU A 1 88 ? -7.301 6.506 2.196 1.00 88.00 88 GLU A C 1
ATOM 712 O O . GLU A 1 88 ? -7.893 6.091 1.195 1.00 88.00 88 GLU A O 1
ATOM 717 N N . PRO A 1 89 ? -6.104 7.106 2.080 1.00 85.31 89 PRO A N 1
ATOM 718 C CA . PRO A 1 89 ? -5.391 7.159 0.810 1.00 85.31 89 PRO A CA 1
ATOM 719 C C . PRO A 1 89 ? -4.815 5.780 0.460 1.00 85.31 89 PRO A C 1
ATOM 721 O O . PRO A 1 89 ? -3.991 5.248 1.196 1.00 85.31 89 PRO A O 1
ATOM 724 N N . GLY A 1 90 ? -5.210 5.231 -0.694 1.00 82.19 90 GLY A N 1
ATOM 725 C CA . GLY A 1 90 ? -4.732 3.920 -1.152 1.00 82.19 90 GLY A CA 1
ATOM 726 C C . GLY A 1 90 ? -5.346 2.767 -0.358 1.00 82.19 90 GLY A C 1
ATOM 727 O O . GLY A 1 90 ? -4.627 1.970 0.231 1.00 82.19 90 GLY A O 1
ATOM 728 N N . SER A 1 91 ? -6.677 2.698 -0.337 1.00 78.38 91 SER A N 1
ATOM 729 C CA . SER A 1 91 ? -7.440 1.871 0.601 1.00 78.38 91 SER A CA 1
ATOM 730 C C . SER A 1 91 ? -7.322 0.357 0.417 1.00 78.38 91 SER A C 1
ATOM 732 O O . SER A 1 91 ? -7.730 -0.382 1.306 1.00 78.38 91 SER A O 1
ATOM 734 N N . GLY A 1 92 ? -6.792 -0.126 -0.711 1.00 82.00 92 GLY A N 1
ATOM 735 C CA . GLY A 1 92 ? -6.729 -1.563 -0.995 1.00 82.00 92 GLY A CA 1
ATOM 736 C C . GLY A 1 92 ? -8.091 -2.244 -0.792 1.00 82.00 92 GLY A C 1
ATOM 737 O O . GLY A 1 92 ? -9.101 -1.766 -1.312 1.00 82.00 92 GLY A O 1
ATOM 738 N N . ASP A 1 93 ? -8.116 -3.313 0.007 1.00 79.38 93 ASP A N 1
ATOM 739 C CA . ASP A 1 93 ? -9.317 -4.070 0.404 1.00 79.38 93 ASP A CA 1
ATOM 740 C C . ASP A 1 93 ? -10.158 -3.403 1.520 1.00 79.38 93 ASP A C 1
ATOM 742 O O . ASP A 1 93 ? -11.233 -3.892 1.891 1.00 79.38 93 ASP A O 1
ATOM 746 N N . SER A 1 94 ? -9.687 -2.275 2.064 1.00 83.75 94 SER A N 1
ATOM 747 C CA . SER A 1 94 ? -10.264 -1.543 3.198 1.00 83.75 94 SER A CA 1
ATOM 748 C C . SER A 1 94 ? -10.517 -2.404 4.440 1.00 83.75 94 SER A C 1
ATOM 750 O O . SER A 1 94 ? -11.376 -2.070 5.263 1.00 83.75 94 SER A O 1
ATOM 752 N N . TYR A 1 95 ? -9.801 -3.519 4.608 1.00 86.06 95 TYR A N 1
ATOM 753 C CA . TYR A 1 95 ? -10.010 -4.424 5.737 1.00 86.06 95 TYR A CA 1
ATOM 754 C C . TYR A 1 95 ? -9.774 -3.719 7.077 1.00 86.06 95 TYR A C 1
ATOM 756 O O . TYR A 1 95 ? -10.586 -3.827 7.996 1.00 86.06 95 TYR A O 1
ATOM 764 N N . LYS A 1 96 ? -8.699 -2.929 7.164 1.00 85.25 96 LYS A N 1
ATOM 765 C CA . LYS A 1 96 ? -8.283 -2.231 8.390 1.00 85.25 96 LYS A CA 1
ATOM 766 C C . LYS A 1 96 ? -9.295 -1.190 8.870 1.00 85.25 96 LYS A C 1
ATOM 768 O O . LYS A 1 96 ? -9.436 -1.003 10.069 1.00 85.25 96 LYS A O 1
ATOM 773 N N . VAL A 1 97 ? -10.029 -0.561 7.951 1.00 85.62 97 VAL A N 1
ATOM 774 C CA . VAL A 1 97 ? -11.078 0.428 8.266 1.00 85.62 97 VAL A CA 1
ATOM 775 C C . VAL A 1 97 ? -12.309 -0.208 8.920 1.00 85.62 97 VAL A C 1
ATOM 777 O O . VAL A 1 97 ? -13.114 0.487 9.533 1.00 85.62 97 VAL A O 1
ATOM 780 N N . ARG A 1 98 ? -12.486 -1.526 8.781 1.00 85.44 98 ARG A N 1
ATOM 781 C CA . ARG A 1 98 ? -13.631 -2.263 9.337 1.00 85.44 98 ARG A CA 1
ATOM 782 C C . ARG A 1 98 ? -13.352 -2.880 10.710 1.00 85.44 98 ARG A C 1
ATOM 784 O O . ARG A 1 98 ? -14.247 -3.546 11.233 1.00 85.44 98 ARG A O 1
ATOM 791 N N . LEU A 1 99 ? -12.127 -2.741 11.221 1.00 82.38 99 LEU A N 1
ATOM 792 C CA . LEU A 1 99 ? -11.731 -3.179 12.562 1.00 82.38 99 LEU A CA 1
ATOM 793 C C . LEU A 1 99 ? -12.310 -2.238 13.619 1.00 82.38 99 LEU A C 1
ATOM 795 O O . LEU A 1 99 ? -12.740 -2.782 14.658 1.00 82.38 99 LEU A O 1
#

Nearest PDB structures (foldseek):
  4pip-assembly4_D  TM=9.295E-01  e=6.892E-04  Mycolicibacterium smegmatis
  4pin-assembly1_A  TM=9.737E-01  e=2.732E-03  Mycolicibacterium smegmatis
  4pim-assembly1_A  TM=9.666E-01  e=2.102E-03  Mycolicibacterium smegmatis
  4uy5-assembly1_A  TM=9.201E-01  e=6.003E-03  Mycolicibacterium smegmatis